Protein AF-A0ABD0N6Q8-F1 (afdb_monomer_lite)

pLDDT: mean 82.63, std 17.82, range [44.59, 97.94]

InterPro domains:
  IPR036770 Ankyrin repeat-containing domain superfamily [G3DSA:1.25.40.20] (22-68)
  IPR036770 Ankyrin repeat-containing domain superfamily [SSF48403] (17-66)

Sequence (68 aa):
DSSNEAELEPEASDPEDLRDLDAGALLYKACHARNLPVMAEALAHGADVNSMNEEDEGKSPLIQAVIG

Organism: Cirrhinus mrigala (NCBI:txid683832)

Foldseek 3Di:
DDDPPDPDDPPPDDVVNVVPCQLQVQLLVCLLVVPVVSVVVSVVVPHDQQQFDPVPVGDGSVNSNVVD

Radius of gyration: 17.66 Å; chains: 1; bounding box: 31×56×23 Å

Secondary structure (DSSP, 8-state):
--------------TTTTT---HHHHHHHHHHTT-HHHHHHHHHTT--TT--BGGGTTB-HHHHHHH-

Structure (mmCIF, N/CA/C/O backbone):
data_AF-A0ABD0N6Q8-F1
#
_entry.id   AF-A0ABD0N6Q8-F1
#
loop_
_atom_site.group_PDB
_atom_site.id
_atom_site.type_symbol
_atom_site.label_atom_id
_atom_site.label_alt_id
_atom_site.label_comp_id
_atom_site.label_asym_id
_atom_site.label_entity_id
_atom_site.label_seq_id
_atom_site.pdbx_PDB_ins_code
_atom_site.Cartn_x
_atom_site.Cartn_y
_atom_site.Cartn_z
_atom_site.occupancy
_atom_site.B_iso_or_equiv
_atom_site.auth_seq_id
_atom_site.auth_comp_id
_atom_site.auth_asym_id
_atom_site.auth_atom_id
_atom_site.pdbx_PDB_model_num
ATOM 1 N N . ASP A 1 1 ? -21.306 49.172 11.462 1.00 44.59 1 ASP A N 1
ATOM 2 C CA . ASP A 1 1 ? -20.623 48.875 10.190 1.00 44.59 1 ASP A CA 1
ATOM 3 C C . ASP A 1 1 ? -19.207 48.419 10.474 1.00 44.59 1 ASP A C 1
ATOM 5 O O . ASP A 1 1 ? -18.499 49.116 11.178 1.00 44.59 1 ASP A O 1
ATOM 9 N N . SER A 1 2 ? -18.735 47.256 10.056 1.00 49.12 2 SER A N 1
ATOM 10 C CA . SER A 1 2 ? -19.291 46.269 9.139 1.00 49.12 2 SER A CA 1
ATOM 11 C C . SER A 1 2 ? -18.618 44.942 9.491 1.00 49.12 2 SER A C 1
ATOM 13 O O . SER A 1 2 ? -17.395 44.841 9.396 1.00 49.12 2 SER A O 1
ATOM 15 N N . SER A 1 3 ? -19.389 43.959 9.952 1.00 60.41 3 SER A N 1
ATOM 16 C CA . SER A 1 3 ? -18.913 42.585 10.117 1.00 60.41 3 SER A CA 1
ATOM 17 C C . SER A 1 3 ? -18.838 41.973 8.725 1.00 60.41 3 SER A C 1
ATOM 19 O O . SER A 1 3 ? -19.866 41.681 8.123 1.00 60.41 3 SER A O 1
ATOM 21 N N . ASN A 1 4 ? -17.632 41.872 8.175 1.00 57.59 4 ASN A N 1
ATOM 22 C CA . ASN A 1 4 ? -17.409 41.236 6.885 1.00 57.59 4 ASN A CA 1
ATOM 23 C C . ASN A 1 4 ? -17.330 39.722 7.110 1.00 57.59 4 ASN A C 1
ATOM 25 O O . ASN A 1 4 ? -16.252 39.182 7.357 1.00 57.59 4 ASN A O 1
ATOM 29 N N . GLU A 1 5 ? -18.486 39.064 7.103 1.00 57.78 5 GLU A N 1
ATOM 30 C CA . GLU A 1 5 ? -18.586 37.608 7.059 1.00 57.78 5 GLU A CA 1
ATOM 31 C C . GLU A 1 5 ? -18.095 37.160 5.679 1.00 57.78 5 GLU A C 1
ATOM 33 O O . GLU A 1 5 ? -18.746 37.385 4.663 1.00 57.78 5 GLU A O 1
ATOM 38 N N . ALA A 1 6 ? -16.878 36.618 5.627 1.00 61.47 6 ALA A N 1
ATOM 39 C CA . ALA A 1 6 ? -16.402 35.921 4.447 1.00 61.47 6 ALA A CA 1
ATOM 40 C C . ALA A 1 6 ? -17.096 34.556 4.422 1.00 61.47 6 ALA A C 1
ATOM 42 O O . ALA A 1 6 ? -16.741 33.660 5.190 1.00 61.47 6 ALA A O 1
ATOM 43 N N . GLU A 1 7 ? -18.123 34.441 3.585 1.00 59.72 7 GLU A N 1
ATOM 44 C CA . GLU A 1 7 ? -18.744 33.175 3.210 1.00 59.72 7 GLU A CA 1
ATOM 45 C C . GLU A 1 7 ? -17.659 32.294 2.569 1.00 59.72 7 GLU A C 1
ATOM 47 O O . GLU A 1 7 ? -17.166 32.564 1.474 1.00 59.72 7 GLU A O 1
ATOM 52 N N . LEU A 1 8 ? -17.201 31.290 3.319 1.00 61.16 8 LEU A N 1
ATOM 53 C CA . LEU A 1 8 ? -16.331 30.231 2.818 1.00 61.16 8 LEU A CA 1
ATOM 54 C C . LEU A 1 8 ? -17.196 29.308 1.959 1.00 61.16 8 LEU A C 1
ATOM 56 O O . LEU A 1 8 ? -17.906 28.450 2.485 1.00 61.16 8 LEU A O 1
ATOM 60 N N . GLU A 1 9 ? -17.156 29.519 0.647 1.00 62.06 9 GLU A N 1
ATOM 61 C CA . GLU A 1 9 ? -17.706 28.574 -0.320 1.00 62.06 9 GLU A CA 1
ATOM 62 C C . GLU A 1 9 ? -17.046 27.197 -0.118 1.00 62.06 9 GLU A C 1
ATOM 64 O O . GLU A 1 9 ? -15.831 27.117 0.100 1.00 62.06 9 GLU A O 1
ATOM 69 N N . PRO A 1 10 ? -17.813 26.094 -0.149 1.00 57.25 10 PRO A N 1
ATOM 70 C CA . PRO A 1 10 ? -17.243 24.766 -0.039 1.00 57.25 10 PRO A CA 1
ATOM 71 C C . PRO A 1 10 ? -16.453 24.488 -1.317 1.00 57.25 10 PRO A C 1
ATOM 73 O O . PRO A 1 10 ? -17.039 24.309 -2.383 1.00 57.25 10 PRO A O 1
ATOM 76 N N . GLU A 1 11 ? -15.125 24.461 -1.199 1.00 61.69 11 GLU A N 1
ATOM 77 C CA . GLU A 1 11 ? -14.209 24.003 -2.243 1.00 61.69 11 GLU A CA 1
ATOM 78 C C . GLU A 1 11 ? -14.677 22.618 -2.715 1.00 61.69 11 GLU A C 1
ATOM 80 O O . GLU A 1 11 ? -14.517 21.606 -2.025 1.00 61.69 11 GLU A O 1
ATOM 85 N N . ALA A 1 12 ? -15.358 22.582 -3.860 1.00 60.19 12 ALA A N 1
ATOM 86 C CA . ALA A 1 12 ? -15.834 21.351 -4.458 1.00 60.19 12 ALA A CA 1
ATOM 87 C C . ALA A 1 12 ? -14.600 20.559 -4.900 1.00 60.19 12 ALA A C 1
ATOM 89 O O . ALA A 1 12 ? -13.966 20.901 -5.894 1.00 60.19 12 ALA A O 1
ATOM 90 N N . SER A 1 13 ? -14.241 19.538 -4.117 1.00 56.28 13 SER A N 1
ATOM 91 C CA . SER A 1 13 ? -13.157 18.607 -4.436 1.00 56.28 13 SER A CA 1
ATOM 92 C C . SER A 1 13 ? -13.401 18.038 -5.837 1.00 56.28 13 SER A C 1
ATOM 94 O O . SER A 1 13 ? -14.449 17.442 -6.105 1.00 56.28 13 SER A O 1
ATOM 96 N N . ASP A 1 14 ? -12.476 18.340 -6.749 1.00 62.28 14 ASP A N 1
ATOM 97 C CA . ASP A 1 14 ? -12.576 18.017 -8.168 1.00 62.28 14 ASP A CA 1
ATOM 98 C C . ASP A 1 14 ? -12.656 16.486 -8.324 1.00 62.28 14 ASP A C 1
ATOM 100 O O . ASP A 1 14 ? -11.812 15.776 -7.776 1.00 62.28 14 ASP A O 1
ATOM 104 N N . PRO A 1 15 ? -13.641 15.916 -9.039 1.00 55.94 15 PRO A N 1
ATOM 105 C CA . PRO A 1 15 ? -13.710 14.473 -9.279 1.00 55.94 15 PRO A CA 1
ATOM 106 C C . PRO A 1 15 ? -12.463 13.901 -9.978 1.00 55.94 15 PRO A C 1
ATOM 108 O O . PRO A 1 15 ? -12.291 12.680 -9.989 1.00 55.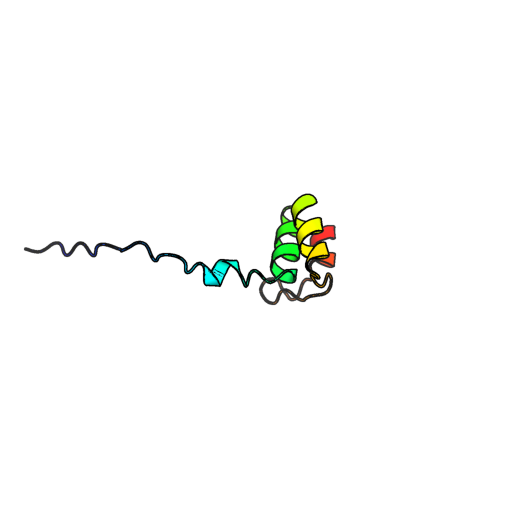94 15 PRO A O 1
ATOM 111 N N . GLU A 1 16 ? -11.592 14.741 -10.551 1.00 52.88 16 GLU A N 1
ATOM 112 C CA . GLU A 1 16 ? -10.272 14.321 -11.032 1.00 52.88 16 GLU A CA 1
ATOM 113 C C . GLU A 1 16 ? -9.350 13.821 -9.900 1.00 52.88 16 GLU A C 1
ATOM 115 O O . GLU A 1 16 ? -8.636 12.840 -10.106 1.00 52.88 16 GLU A O 1
ATOM 120 N N . ASP A 1 17 ? -9.469 14.387 -8.695 1.00 54.06 17 ASP A N 1
ATOM 121 C CA . ASP A 1 17 ? -8.692 14.069 -7.481 1.00 54.06 17 ASP A CA 1
ATOM 122 C C . ASP A 1 17 ? -8.980 12.642 -6.956 1.00 54.06 17 ASP A C 1
ATOM 124 O O . ASP A 1 17 ? -8.179 12.016 -6.264 1.00 54.06 17 ASP A O 1
ATOM 128 N N . LEU A 1 18 ? -10.127 12.069 -7.344 1.00 49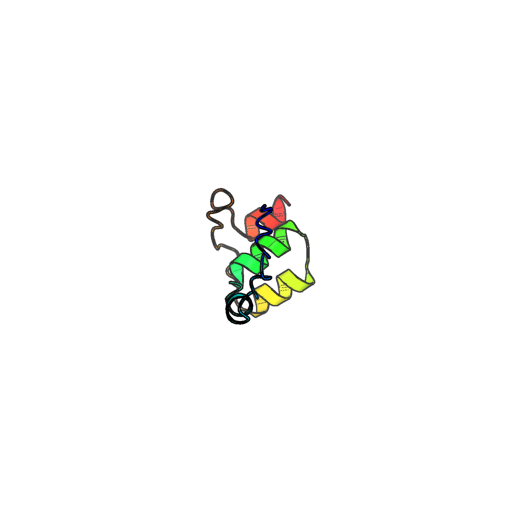.03 18 LEU A N 1
ATOM 129 C CA . LEU A 1 18 ? -10.511 10.689 -7.023 1.00 49.03 18 LEU A CA 1
ATOM 130 C C . LEU A 1 18 ? -9.944 9.652 -8.002 1.00 49.03 18 LEU A C 1
ATOM 132 O O . LEU A 1 18 ? -9.917 8.464 -7.679 1.00 49.03 18 LEU A O 1
ATOM 136 N N . ARG A 1 19 ? -9.528 10.065 -9.205 1.00 53.03 19 ARG A N 1
ATOM 137 C CA . ARG A 1 19 ? -9.027 9.146 -10.246 1.00 53.03 19 ARG A CA 1
ATOM 138 C C . ARG A 1 19 ? -7.517 8.921 -10.145 1.00 53.03 19 ARG A C 1
ATOM 140 O O . ARG A 1 19 ? -7.040 7.919 -10.667 1.00 53.03 19 ARG A O 1
ATOM 147 N N . ASP A 1 20 ? -6.820 9.789 -9.413 1.00 53.25 20 ASP A N 1
ATOM 148 C CA . ASP A 1 20 ? -5.379 9.721 -9.137 1.00 53.25 20 ASP A CA 1
ATOM 149 C C . ASP A 1 20 ? -5.066 9.234 -7.714 1.00 53.25 20 ASP A C 1
ATOM 151 O O . ASP A 1 20 ? -3.987 9.489 -7.176 1.00 53.25 20 ASP A O 1
ATOM 155 N N . LEU A 1 21 ? -5.984 8.493 -7.082 1.00 65.06 21 LEU A N 1
ATOM 156 C CA . LEU A 1 21 ? -5.643 7.730 -5.883 1.00 65.06 21 LEU A CA 1
ATOM 157 C C . LEU A 1 21 ? -4.667 6.619 -6.292 1.00 65.06 21 LEU A C 1
ATOM 159 O O . LEU A 1 21 ? -5.064 5.506 -6.635 1.00 65.06 21 LEU A O 1
ATOM 163 N N . ASP A 1 22 ? -3.380 6.973 -6.299 1.00 87.94 22 ASP A N 1
ATOM 164 C CA . ASP A 1 22 ? -2.251 6.098 -6.586 1.00 87.94 22 ASP A CA 1
ATOM 165 C C . ASP A 1 22 ? -2.455 4.781 -5.829 1.00 87.94 22 ASP A C 1
ATOM 167 O O . ASP A 1 22 ? -2.610 4.762 -4.602 1.00 87.94 22 ASP A O 1
ATOM 171 N N . ALA A 1 23 ? -2.515 3.671 -6.568 1.00 91.50 23 ALA A N 1
ATOM 172 C CA . ALA A 1 23 ? -2.814 2.365 -5.995 1.00 91.50 23 ALA A CA 1
ATOM 173 C C . ALA A 1 23 ? -1.816 1.997 -4.877 1.00 91.50 23 ALA A C 1
ATOM 175 O O . ALA A 1 23 ? -2.195 1.351 -3.901 1.00 91.50 23 ALA A O 1
ATOM 176 N N . GLY A 1 24 ? -0.563 2.455 -4.965 1.00 92.69 24 GLY A N 1
ATOM 177 C CA . GLY A 1 24 ? 0.445 2.332 -3.914 1.00 92.69 24 GLY A CA 1
ATOM 178 C C . GLY A 1 24 ? 0.109 3.155 -2.668 1.00 92.69 24 GLY A C 1
ATOM 179 O O . GLY A 1 24 ? 0.174 2.625 -1.557 1.00 92.69 24 GLY A O 1
ATOM 180 N N . ALA A 1 25 ? -0.321 4.408 -2.824 1.00 92.31 25 ALA A N 1
ATOM 181 C CA . ALA A 1 25 ? -0.783 5.232 -1.703 1.00 92.31 25 ALA A CA 1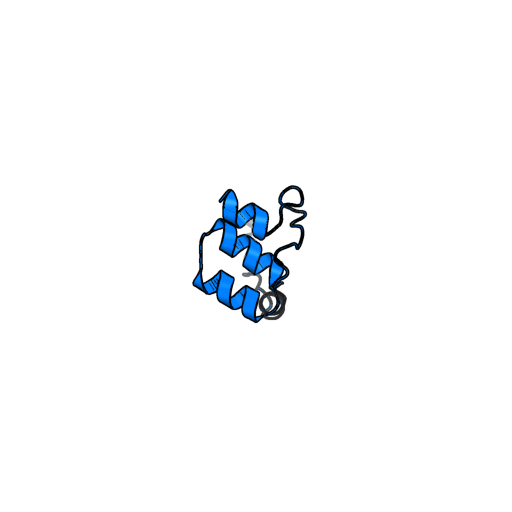
ATOM 182 C C . ALA A 1 25 ? -2.033 4.637 -1.025 1.00 92.31 25 ALA A C 1
ATOM 184 O O . ALA A 1 25 ? -2.132 4.624 0.208 1.00 92.31 25 ALA A O 1
ATOM 185 N N . LEU A 1 26 ? -2.972 4.099 -1.814 1.00 94.69 26 LEU A N 1
ATOM 186 C CA . LEU A 1 26 ? -4.144 3.384 -1.307 1.00 94.69 26 LEU A CA 1
ATOM 187 C C . LEU A 1 26 ? -3.730 2.130 -0.528 1.00 94.69 26 LEU A C 1
ATOM 189 O O . LEU A 1 26 ? -4.203 1.924 0.592 1.00 94.69 26 LEU A O 1
ATOM 193 N N . LEU A 1 27 ? -2.818 1.325 -1.081 1.00 96.19 27 LEU A N 1
ATOM 194 C CA . LEU A 1 27 ? -2.307 0.126 -0.424 1.00 96.19 27 LEU A CA 1
ATOM 195 C C . LEU A 1 27 ? -1.618 0.470 0.900 1.00 96.19 27 LEU A C 1
ATOM 197 O O . LEU A 1 27 ? -1.908 -0.167 1.910 1.00 96.19 27 LEU A O 1
ATOM 201 N N . TYR A 1 28 ? -0.765 1.497 0.926 1.00 95.62 28 TYR A N 1
ATOM 202 C CA . TYR A 1 28 ? -0.082 1.949 2.139 1.00 95.62 28 TYR A CA 1
ATOM 203 C C . TYR A 1 28 ? -1.084 2.308 3.254 1.00 95.62 28 TYR A C 1
ATOM 205 O O . TYR A 1 28 ? -0.997 1.788 4.372 1.00 95.62 28 TYR A O 1
ATOM 213 N N . LYS A 1 29 ? -2.090 3.141 2.940 1.00 94.50 29 LYS A N 1
ATOM 214 C CA . LYS A 1 29 ? -3.152 3.531 3.887 1.00 94.50 29 LYS A CA 1
ATOM 215 C C . LYS A 1 29 ? -3.967 2.319 4.351 1.00 94.50 29 LYS A C 1
ATOM 217 O O . LYS A 1 29 ? -4.285 2.201 5.535 1.00 94.50 29 LYS A O 1
ATOM 222 N N . ALA A 1 30 ? -4.276 1.395 3.443 1.00 96.00 30 ALA A N 1
ATOM 223 C CA . ALA A 1 30 ? -5.026 0.182 3.754 1.00 96.00 30 ALA A CA 1
ATOM 224 C C . ALA A 1 30 ? -4.238 -0.791 4.649 1.00 96.00 30 ALA A C 1
ATOM 226 O O . ALA A 1 30 ? -4.833 -1.376 5.555 1.00 96.00 30 ALA A O 1
ATOM 227 N N . CYS A 1 31 ? -2.918 -0.916 4.457 1.00 96.56 31 CYS A N 1
ATOM 228 C CA . CYS A 1 31 ? -2.028 -1.667 5.345 1.00 96.56 31 CYS A CA 1
ATOM 229 C C . CYS A 1 31 ? -2.071 -1.103 6.768 1.00 96.56 31 CYS A C 1
ATOM 231 O O . CYS A 1 31 ? -2.282 -1.855 7.717 1.00 96.56 31 CYS A O 1
ATOM 233 N N . HIS A 1 32 ? -1.942 0.221 6.913 1.00 94.31 32 HIS A N 1
ATOM 234 C CA . HIS A 1 32 ? -2.033 0.893 8.212 1.00 94.31 32 HIS A CA 1
ATOM 235 C C . HIS A 1 32 ? -3.391 0.656 8.895 1.00 94.31 32 HIS A C 1
ATOM 237 O O . HIS A 1 32 ? -3.453 0.381 10.089 1.00 94.31 32 HIS A O 1
ATOM 243 N N . ALA A 1 33 ? -4.484 0.697 8.127 1.00 95.31 33 ALA A N 1
ATOM 244 C CA . ALA A 1 33 ? -5.838 0.445 8.621 1.00 95.31 33 ALA A CA 1
ATOM 245 C C . ALA A 1 33 ? -6.191 -1.051 8.785 1.00 95.31 33 ALA A C 1
ATOM 247 O O . ALA A 1 33 ? -7.301 -1.366 9.218 1.00 95.31 33 ALA A O 1
ATOM 248 N N . ARG A 1 34 ? -5.293 -1.977 8.409 1.00 95.62 34 ARG A N 1
ATOM 249 C CA . ARG A 1 34 ? -5.532 -3.434 8.344 1.00 95.62 34 ARG A CA 1
ATOM 250 C C . ARG A 1 34 ? -6.781 -3.815 7.530 1.00 95.62 34 ARG A C 1
ATOM 252 O O . ARG A 1 34 ? -7.497 -4.764 7.856 1.00 95.62 34 ARG A O 1
ATOM 259 N N . ASN A 1 35 ? -7.050 -3.077 6.455 1.00 96.94 35 ASN A N 1
ATOM 260 C CA . ASN A 1 35 ? -8.238 -3.250 5.624 1.00 96.94 35 ASN A CA 1
ATOM 261 C C . ASN A 1 35 ? -7.960 -4.203 4.449 1.00 96.94 35 ASN A C 1
ATOM 263 O O . ASN A 1 35 ? -7.641 -3.769 3.343 1.00 96.94 35 ASN A O 1
ATOM 267 N N . LEU A 1 36 ? -8.095 -5.512 4.692 1.00 96.69 36 LEU A N 1
ATOM 268 C CA . LEU A 1 36 ? -7.790 -6.551 3.697 1.00 96.69 36 LEU A CA 1
ATOM 269 C C . LEU A 1 36 ? -8.564 -6.413 2.369 1.00 96.69 36 LEU A C 1
ATOM 271 O O . LEU A 1 36 ? -7.932 -6.582 1.327 1.00 96.69 36 LEU A O 1
ATOM 275 N N . PRO A 1 37 ? -9.878 -6.100 2.350 1.00 97.94 37 PRO A N 1
ATOM 276 C CA . PRO A 1 37 ? -10.589 -5.860 1.093 1.00 97.94 37 PRO A CA 1
ATOM 277 C C . PRO A 1 37 ? -9.958 -4.756 0.237 1.00 97.94 37 PRO A C 1
ATOM 279 O O . PRO A 1 37 ? -9.719 -4.969 -0.947 1.00 97.94 37 PRO A O 1
ATOM 282 N N . VAL A 1 38 ? -9.622 -3.614 0.843 1.00 96.44 38 VAL A N 1
ATOM 283 C CA . VAL A 1 38 ? -9.015 -2.486 0.117 1.00 96.44 38 VAL A CA 1
ATOM 284 C C . VAL A 1 38 ? -7.579 -2.802 -0.298 1.00 96.44 38 VAL A C 1
ATOM 286 O O . VAL A 1 38 ? -7.165 -2.434 -1.393 1.00 96.44 38 VAL A O 1
ATOM 289 N N . MET A 1 39 ? -6.824 -3.544 0.522 1.00 97.50 39 MET A N 1
ATOM 290 C CA . MET A 1 39 ? -5.502 -4.044 0.123 1.00 97.50 39 MET A CA 1
ATOM 291 C C . MET A 1 39 ? -5.606 -4.925 -1.129 1.00 97.50 39 MET A C 1
ATOM 293 O O . MET A 1 39 ? -4.817 -4.766 -2.055 1.00 97.50 39 MET A O 1
ATOM 297 N N . ALA A 1 40 ? -6.587 -5.832 -1.184 1.00 97.88 40 ALA A N 1
ATOM 298 C CA . ALA A 1 40 ? -6.795 -6.704 -2.338 1.00 97.88 40 ALA A CA 1
ATOM 299 C C . ALA A 1 40 ? -7.178 -5.919 -3.602 1.00 97.88 40 ALA A C 1
ATOM 301 O O . ALA A 1 40 ? -6.669 -6.222 -4.679 1.00 97.88 40 ALA A O 1
ATOM 302 N N . GLU A 1 41 ? -8.032 -4.903 -3.472 1.00 96.56 41 GLU A N 1
ATOM 303 C CA . GLU A 1 41 ? -8.395 -4.011 -4.574 1.00 96.56 41 GLU A CA 1
ATOM 304 C C . GLU A 1 41 ? -7.174 -3.239 -5.087 1.00 96.56 41 GLU A C 1
ATOM 306 O O . GLU A 1 41 ? -6.846 -3.328 -6.268 1.00 96.56 41 GLU A O 1
ATOM 311 N N . ALA A 1 42 ? -6.419 -2.585 -4.202 1.00 96.25 42 ALA A N 1
ATOM 312 C CA . ALA A 1 42 ? -5.207 -1.860 -4.579 1.00 96.25 42 ALA A CA 1
ATOM 313 C C . ALA A 1 42 ? -4.191 -2.766 -5.305 1.00 96.25 42 ALA A C 1
ATOM 315 O O . ALA A 1 42 ? -3.635 -2.388 -6.338 1.00 96.25 42 ALA A O 1
ATOM 316 N N . LEU A 1 43 ? -4.001 -3.999 -4.822 1.00 96.81 43 LEU A N 1
ATOM 317 C CA . LEU A 1 43 ? -3.150 -4.997 -5.477 1.00 96.81 43 LEU A CA 1
ATOM 318 C C . LEU A 1 43 ? -3.683 -5.412 -6.856 1.00 96.81 43 LEU A C 1
ATOM 320 O O . LEU A 1 43 ? -2.899 -5.548 -7.793 1.00 96.81 43 LEU A O 1
ATOM 324 N N . ALA A 1 44 ? -4.999 -5.583 -7.011 1.00 96.75 44 ALA A N 1
ATOM 325 C CA . ALA A 1 44 ? -5.619 -5.890 -8.303 1.00 96.75 44 ALA A CA 1
ATOM 326 C C . ALA A 1 44 ? -5.443 -4.751 -9.324 1.00 96.75 44 ALA A C 1
ATOM 328 O O . ALA A 1 44 ? -5.375 -5.008 -10.526 1.00 96.75 44 ALA A O 1
ATOM 329 N N . HIS A 1 45 ? -5.310 -3.515 -8.841 1.00 95.31 45 HIS A N 1
ATOM 330 C CA . HIS A 1 45 ? -4.991 -2.329 -9.634 1.00 95.31 45 HIS A CA 1
ATOM 331 C C . HIS A 1 45 ? -3.481 -2.101 -9.843 1.00 95.31 45 HIS A C 1
ATOM 333 O O . HIS A 1 45 ? -3.095 -1.110 -10.458 1.00 95.31 45 HIS A O 1
ATOM 339 N N . GLY A 1 46 ? -2.622 -3.026 -9.398 1.00 95.31 46 GLY A N 1
ATOM 340 C CA . GLY A 1 46 ? -1.183 -2.986 -9.666 1.00 95.31 46 GLY A CA 1
ATOM 341 C C . GLY A 1 46 ? -0.370 -2.142 -8.685 1.00 95.31 46 GLY A C 1
ATOM 342 O O . GLY A 1 46 ? 0.719 -1.700 -9.042 1.00 95.31 46 GLY A O 1
ATOM 343 N N . ALA A 1 47 ? -0.868 -1.923 -7.465 1.00 96.38 47 ALA A N 1
ATOM 344 C CA . ALA A 1 47 ? -0.097 -1.277 -6.407 1.00 96.38 47 ALA A CA 1
ATOM 345 C C . ALA A 1 47 ? 1.263 -1.965 -6.188 1.00 96.38 47 ALA A C 1
ATOM 347 O O . ALA A 1 47 ? 1.326 -3.177 -5.959 1.00 96.38 47 ALA A O 1
ATOM 348 N N . ASP A 1 48 ? 2.349 -1.187 -6.202 1.00 96.50 48 ASP A N 1
ATOM 349 C CA . ASP A 1 48 ? 3.670 -1.685 -5.821 1.00 96.50 48 ASP A CA 1
ATOM 350 C C . ASP A 1 48 ? 3.768 -1.786 -4.296 1.00 96.50 48 ASP A C 1
ATOM 352 O O . ASP A 1 48 ? 3.727 -0.792 -3.575 1.00 96.50 48 ASP A O 1
ATOM 356 N N . VAL A 1 49 ? 3.932 -3.008 -3.795 1.00 96.62 49 VAL A N 1
ATOM 357 C CA . VAL A 1 49 ? 4.108 -3.295 -2.363 1.00 96.62 49 VAL A CA 1
ATOM 358 C C . VAL A 1 49 ? 5.392 -2.687 -1.782 1.00 96.62 49 VAL A C 1
ATOM 360 O O . VAL A 1 49 ? 5.511 -2.576 -0.559 1.00 96.62 49 VAL A O 1
ATOM 363 N N . ASN A 1 50 ? 6.348 -2.316 -2.642 1.00 96.12 50 ASN A N 1
ATOM 364 C CA . ASN A 1 50 ? 7.630 -1.713 -2.287 1.00 96.12 50 ASN A CA 1
ATOM 365 C C . ASN A 1 50 ? 7.693 -0.207 -2.573 1.00 96.12 50 ASN A C 1
ATOM 367 O O . ASN A 1 50 ? 8.764 0.374 -2.387 1.00 96.12 50 ASN A O 1
ATOM 371 N N . SER A 1 51 ? 6.592 0.426 -2.998 1.00 94.12 51 SER A N 1
ATOM 372 C CA . SER A 1 51 ? 6.572 1.878 -3.183 1.00 94.12 51 SER A CA 1
ATOM 373 C C . SER A 1 51 ? 6.956 2.569 -1.877 1.00 94.12 51 SER A C 1
ATOM 375 O O . SER A 1 51 ? 6.520 2.168 -0.799 1.00 94.12 51 SER A O 1
ATOM 377 N N . MET A 1 52 ? 7.823 3.575 -1.952 1.00 92.56 52 MET A N 1
ATOM 378 C CA . MET A 1 52 ? 8.227 4.319 -0.763 1.00 92.56 52 MET A CA 1
ATOM 379 C C . MET A 1 52 ? 7.207 5.413 -0.486 1.00 92.56 52 MET A C 1
ATOM 381 O O . MET A 1 52 ? 6.898 6.213 -1.368 1.00 92.56 52 MET A O 1
ATOM 385 N N . ASN A 1 53 ? 6.710 5.469 0.746 1.00 90.06 53 ASN A N 1
ATOM 386 C CA . ASN A 1 53 ? 5.962 6.621 1.211 1.00 90.06 53 ASN A CA 1
ATOM 387 C C . ASN A 1 53 ? 6.934 7.677 1.759 1.00 90.06 53 ASN A C 1
ATOM 389 O O . ASN A 1 53 ? 7.459 7.531 2.862 1.00 90.06 53 ASN A O 1
ATOM 393 N N . GLU A 1 54 ? 7.155 8.746 0.997 1.00 88.69 54 GLU A N 1
ATOM 394 C CA . GLU A 1 54 ? 8.026 9.866 1.387 1.00 88.69 54 GLU A CA 1
ATOM 395 C C . GLU A 1 54 ? 7.512 10.627 2.625 1.00 88.69 54 GLU A C 1
ATOM 397 O O . GLU A 1 54 ? 8.299 11.231 3.353 1.00 88.69 54 GLU A O 1
ATOM 402 N N . GLU A 1 55 ? 6.207 10.578 2.906 1.00 88.00 55 GLU A N 1
ATOM 403 C CA . GLU A 1 55 ? 5.600 11.227 4.077 1.00 88.00 55 GLU A CA 1
ATOM 404 C C . GLU A 1 55 ? 5.824 10.435 5.374 1.00 88.00 55 GLU A C 1
ATOM 406 O O . GLU A 1 55 ? 5.735 11.001 6.463 1.00 88.00 55 GLU A O 1
ATOM 411 N N . ASP A 1 56 ? 6.141 9.140 5.270 1.00 89.56 56 ASP A N 1
ATOM 412 C CA . ASP A 1 56 ? 6.402 8.254 6.407 1.00 89.56 56 ASP A CA 1
ATOM 413 C C . ASP A 1 56 ? 7.793 7.620 6.316 1.00 89.56 56 ASP A C 1
ATOM 415 O O . ASP A 1 56 ? 7.943 6.402 6.255 1.00 89.56 56 ASP A O 1
ATOM 419 N N . GLU A 1 57 ? 8.833 8.455 6.293 1.00 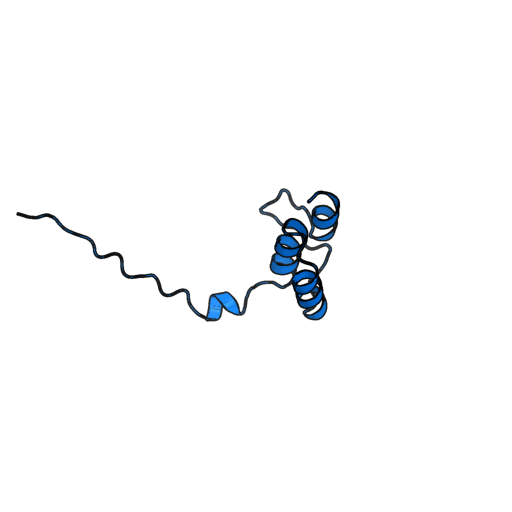92.81 57 GLU A N 1
ATOM 420 C CA . GLU A 1 57 ? 10.238 8.020 6.390 1.00 92.81 57 GLU A CA 1
ATOM 421 C C . GLU A 1 57 ? 10.661 7.004 5.306 1.00 92.81 57 GLU A C 1
ATOM 423 O O . GLU A 1 57 ? 11.564 6.191 5.516 1.00 92.81 57 GLU A O 1
ATOM 428 N N . GLY A 1 58 ? 10.004 7.018 4.145 1.00 91.44 58 GLY A N 1
ATOM 429 C CA . GLY A 1 58 ? 10.259 6.074 3.058 1.00 91.44 58 GLY A CA 1
ATOM 430 C C . GLY A 1 58 ? 9.728 4.661 3.318 1.00 91.44 58 GLY A C 1
ATOM 431 O O . GLY A 1 58 ? 10.121 3.725 2.617 1.00 91.44 58 GLY A O 1
ATOM 432 N N . LYS A 1 59 ? 8.853 4.458 4.314 1.00 94.00 59 LYS A N 1
ATOM 433 C CA . LYS A 1 59 ? 8.280 3.135 4.592 1.00 94.00 59 LYS A CA 1
ATOM 434 C C . LYS A 1 59 ? 7.404 2.675 3.437 1.00 94.00 59 LYS A C 1
ATOM 436 O O . LYS A 1 59 ? 6.616 3.436 2.881 1.00 94.00 59 LYS A O 1
ATOM 441 N N . SER A 1 60 ? 7.519 1.394 3.109 1.00 96.69 60 SER A N 1
ATOM 442 C CA . SER A 1 60 ? 6.698 0.773 2.078 1.00 96.69 60 SER A CA 1
ATOM 443 C C . SER A 1 60 ? 5.406 0.182 2.639 1.00 96.69 60 SER A C 1
ATOM 445 O O . SER A 1 60 ? 5.347 -0.133 3.836 1.00 96.69 60 SER A O 1
ATOM 447 N N . PRO A 1 61 ? 4.375 -0.046 1.799 1.00 96.69 61 PRO A N 1
ATOM 448 C CA . PRO A 1 61 ? 3.178 -0.766 2.217 1.00 96.69 61 PRO A CA 1
ATOM 449 C C . PRO A 1 61 ? 3.481 -2.121 2.866 1.00 96.69 61 PRO A C 1
ATOM 451 O O . PRO A 1 61 ? 2.820 -2.500 3.833 1.00 96.69 61 PRO A O 1
ATOM 454 N N . LEU A 1 62 ? 4.497 -2.842 2.375 1.00 96.94 62 LEU A N 1
ATOM 455 C CA . LEU A 1 62 ? 4.913 -4.124 2.944 1.00 96.94 62 LEU A CA 1
ATOM 456 C C . LEU A 1 62 ? 5.449 -3.984 4.376 1.00 96.94 62 LEU A C 1
ATOM 458 O O . LEU A 1 62 ? 5.087 -4.779 5.241 1.00 96.94 62 LEU A O 1
ATOM 462 N N . ILE A 1 63 ? 6.283 -2.973 4.641 1.00 96.62 63 ILE A N 1
ATOM 463 C CA . ILE A 1 63 ? 6.773 -2.682 5.997 1.00 96.62 63 ILE A CA 1
ATOM 464 C C . ILE A 1 63 ? 5.595 -2.275 6.886 1.00 96.62 63 ILE A C 1
ATOM 466 O O . ILE A 1 63 ? 5.445 -2.803 7.991 1.00 96.62 63 ILE A O 1
ATOM 470 N N . GLN A 1 64 ? 4.724 -1.397 6.378 1.00 95.62 64 GLN A N 1
ATOM 471 C CA . GLN A 1 64 ? 3.566 -0.893 7.108 1.00 95.62 64 GLN A CA 1
ATOM 472 C C . GLN A 1 64 ? 2.601 -2.010 7.528 1.00 95.62 64 GLN A C 1
ATOM 474 O O . GLN A 1 64 ? 2.070 -1.964 8.634 1.00 95.62 64 GLN A O 1
ATOM 479 N N . ALA A 1 65 ? 2.416 -3.041 6.697 1.00 95.50 65 ALA A N 1
ATOM 480 C CA . ALA A 1 65 ? 1.560 -4.191 7.001 1.00 95.50 65 ALA A CA 1
ATOM 481 C C . ALA A 1 65 ? 2.054 -5.047 8.182 1.00 95.50 65 ALA A C 1
ATOM 483 O O . ALA A 1 65 ? 1.269 -5.790 8.772 1.00 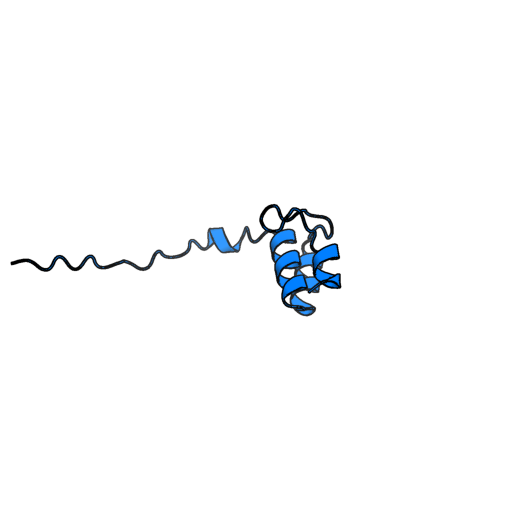95.50 65 ALA A O 1
ATOM 484 N N . VAL A 1 66 ? 3.350 -4.978 8.505 1.00 95.00 66 VAL A N 1
ATOM 485 C CA . VAL A 1 66 ? 3.960 -5.738 9.607 1.00 95.00 66 VAL A CA 1
ATOM 486 C C . VAL A 1 66 ? 3.957 -4.938 10.911 1.00 95.00 66 VAL A C 1
ATOM 488 O O . VAL A 1 66 ? 3.808 -5.529 11.980 1.00 95.00 66 VAL A O 1
ATOM 491 N N . ILE A 1 67 ? 4.141 -3.615 10.835 1.00 90.25 67 ILE A N 1
ATOM 492 C CA . ILE A 1 67 ? 4.248 -2.744 12.018 1.00 90.25 67 ILE A CA 1
ATOM 493 C C . ILE A 1 67 ? 2.913 -2.144 12.476 1.00 90.25 67 ILE A C 1
ATOM 495 O O . ILE A 1 67 ? 2.755 -1.893 13.670 1.00 90.25 67 ILE A O 1
ATOM 499 N N . GLY A 1 68 ? 1.992 -1.876 11.541 1.00 70.00 68 GLY A N 1
ATOM 500 C CA . GLY A 1 68 ? 0.631 -1.403 11.820 1.00 70.00 68 GLY A CA 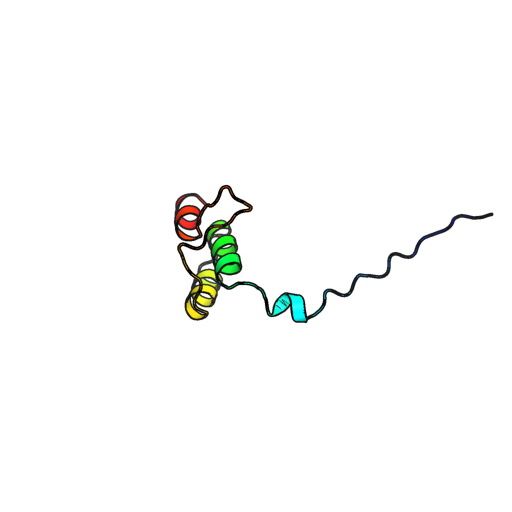1
ATOM 501 C C . GLY A 1 68 ? -0.218 -2.518 12.381 1.00 70.00 68 GLY A C 1
ATOM 502 O O . GLY A 1 68 ? 0.078 -3.687 12.048 1.00 70.00 68 GLY A O 1
#